Protein AF-A0A7C6VA66-F1 (afdb_monomer)

Secondary struct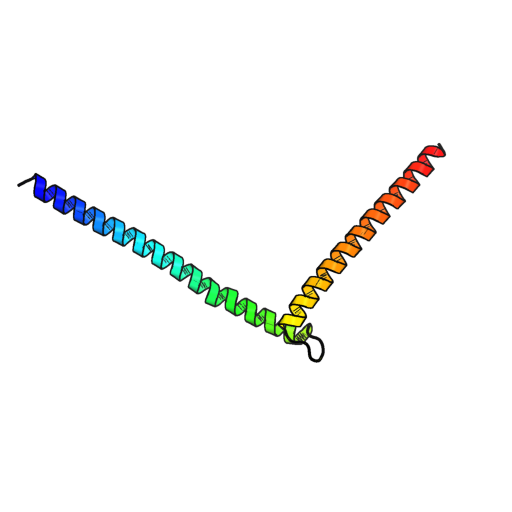ure (DSSP, 8-state):
-HHHHHHHHHHHHHHHHHHHHHHHHHHHHHHHHHHIIIIIHHHHHHHHHHHHHHTPPTT--HHHHHHHHHHHHHHHHHHHHHHHHHHHHHHHHHHHHHHHT-

Mean predicted aligned error: 6.37 Å

pLDDT: mean 95.79, std 6.22, range [61.88, 98.44]

Foldseek 3Di:
DVVVVVVVVVVVVVVVVVVVVVVVVVVVVVVVVCCCCPVVVVVVVVQLVCCVVPQDDVPGHSVNSVVVVVVVVVVVVVVVVVVVVVVVVVVVVVVVVVVVVD

Solvent-accessible surface area (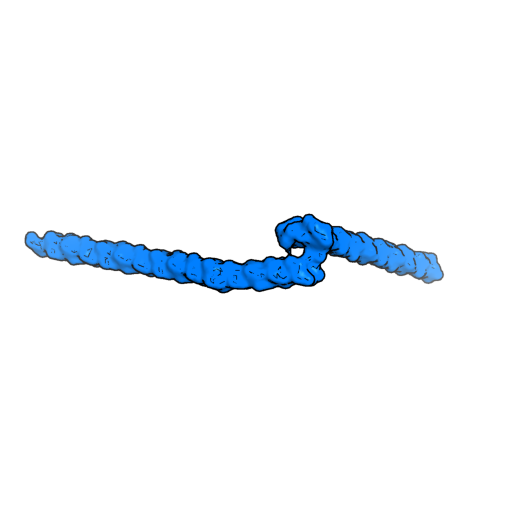backbone atoms only — not comparable to full-atom values): 5583 Å² total; per-residue (Å²): 115,72,68,60,55,53,53,52,52,50,50,52,50,49,52,49,51,54,52,50,54,52,52,51,52,54,51,52,54,51,50,52,52,51,46,46,59,51,54,52,46,49,50,48,56,53,50,47,54,49,36,53,72,73,62,39,55,93,93,49,48,53,66,58,32,50,55,49,51,52,52,54,51,50,53,51,52,53,51,53,49,51,54,48,51,52,52,51,51,54,50,50,54,51,52,50,55,55,59,75,74,108

Radius of gyration: 31.6 Å; Cα contacts (8 Å, |Δi|>4): 17; chains: 1; bounding box: 57×52×87 Å

Structure (mmCIF, N/CA/C/O backbone):
data_AF-A0A7C6VA66-F1
#
_entry.id   AF-A0A7C6VA66-F1
#
loop_
_atom_site.group_PDB
_atom_site.id
_atom_site.type_symbol
_atom_site.label_atom_id
_atom_site.label_alt_id
_atom_site.label_comp_id
_atom_site.label_asym_id
_atom_site.label_entity_id
_atom_site.label_seq_id
_atom_site.pdbx_PDB_ins_code
_atom_site.Cartn_x
_atom_site.Cartn_y
_atom_site.Cartn_z
_atom_site.occupancy
_atom_site.B_iso_or_equiv
_atom_site.auth_seq_id
_atom_site.auth_comp_id
_atom_site.auth_asym_id
_atom_site.auth_atom_id
_atom_site.pdbx_PDB_model_num
ATOM 1 N N . MET A 1 1 ? -18.528 16.238 58.645 1.00 61.88 1 MET A N 1
ATOM 2 C CA . MET A 1 1 ? -19.589 15.902 57.664 1.00 61.88 1 MET A CA 1
ATOM 3 C C . MET A 1 1 ? -19.401 16.581 56.299 1.00 61.88 1 MET A C 1
ATOM 5 O O . MET A 1 1 ? -19.350 15.867 55.311 1.00 61.88 1 MET A O 1
ATOM 9 N N . ALA A 1 2 ? -19.243 17.910 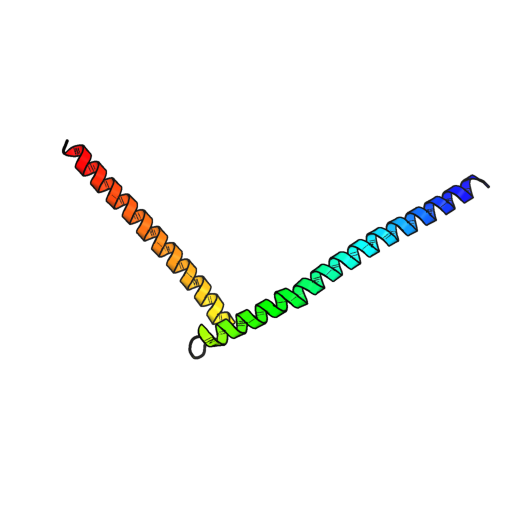56.190 1.00 63.38 2 ALA A N 1
ATOM 10 C CA . ALA A 1 2 ? -19.100 18.589 54.883 1.00 63.38 2 ALA A CA 1
ATOM 11 C C . ALA A 1 2 ? -17.902 18.105 54.028 1.00 63.38 2 ALA A C 1
ATOM 13 O O . ALA A 1 2 ? -18.046 17.919 52.822 1.00 63.38 2 ALA A O 1
ATOM 14 N N . LYS A 1 3 ? -16.753 17.801 54.655 1.00 68.12 3 LYS A N 1
ATOM 15 C CA . LYS A 1 3 ? -15.570 17.251 53.962 1.00 68.12 3 LYS A CA 1
ATOM 16 C C . LYS A 1 3 ? -15.833 15.907 53.257 1.00 68.12 3 LYS A C 1
ATOM 18 O O . LYS A 1 3 ? -15.307 15.707 52.171 1.00 68.12 3 LYS A O 1
ATOM 23 N N . SER A 1 4 ? -16.662 15.008 53.805 1.00 82.56 4 SER A N 1
ATOM 24 C CA . SER A 1 4 ? -16.905 13.701 53.162 1.00 82.56 4 SER A CA 1
ATOM 25 C C . SER A 1 4 ? -17.817 13.797 51.935 1.00 82.56 4 SER A C 1
ATOM 27 O O . SER A 1 4 ? -17.654 13.022 50.996 1.00 82.56 4 SER A O 1
ATOM 29 N N . LYS A 1 5 ? -18.724 14.784 51.890 1.00 90.31 5 LYS A N 1
ATOM 30 C CA . LYS A 1 5 ? -19.574 15.041 50.715 1.00 90.31 5 LYS A CA 1
ATOM 31 C C . LYS A 1 5 ? -18.766 15.570 49.527 1.00 90.31 5 LYS A C 1
ATOM 33 O O . LYS A 1 5 ? -18.992 15.128 48.407 1.00 90.31 5 LYS A O 1
ATOM 38 N N . LEU A 1 6 ? -17.805 16.464 49.778 1.00 91.75 6 LEU A N 1
ATOM 39 C CA . LEU A 1 6 ? -16.904 16.980 48.740 1.00 91.75 6 LEU A CA 1
ATOM 40 C C . LEU A 1 6 ? -15.992 15.884 48.181 1.00 91.75 6 LEU A C 1
ATOM 42 O O . LEU A 1 6 ? -15.854 15.766 46.970 1.00 91.75 6 LEU A O 1
ATOM 46 N N . VAL A 1 7 ? -15.433 15.033 49.047 1.00 93.12 7 VAL A N 1
ATOM 47 C CA . VAL A 1 7 ? -14.615 13.887 48.612 1.00 93.12 7 VAL A CA 1
ATOM 48 C C . VAL A 1 7 ? -15.429 12.918 47.747 1.00 93.12 7 VAL A C 1
ATOM 50 O O . VAL A 1 7 ? -14.952 12.484 46.703 1.00 93.12 7 VAL A O 1
ATOM 53 N N . ALA A 1 8 ? -16.676 12.622 48.125 1.00 93.31 8 ALA A N 1
ATOM 54 C CA . ALA A 1 8 ? -17.552 11.768 47.323 1.00 93.31 8 ALA A CA 1
ATOM 55 C C . ALA A 1 8 ? -17.914 12.396 45.965 1.00 93.31 8 ALA A C 1
ATOM 57 O O . ALA A 1 8 ? -17.954 11.693 44.957 1.00 93.31 8 ALA A O 1
ATOM 58 N N . ALA A 1 9 ? -18.165 13.708 45.926 1.00 94.88 9 ALA A N 1
ATOM 59 C CA . ALA A 1 9 ? -18.411 14.427 44.678 1.00 94.88 9 ALA A CA 1
ATOM 60 C C . ALA A 1 9 ? -17.180 14.391 43.759 1.00 94.88 9 ALA A C 1
ATOM 62 O O . ALA A 1 9 ? -17.311 14.047 42.588 1.00 94.88 9 ALA A O 1
ATOM 63 N N . ASN A 1 10 ? -15.988 14.650 44.301 1.00 94.94 10 ASN A N 1
ATOM 64 C CA . ASN A 1 10 ? -14.740 14.598 43.540 1.00 94.94 10 ASN A CA 1
ATOM 65 C C . ASN A 1 10 ? -14.472 13.201 42.974 1.00 94.94 10 ASN A C 1
ATOM 67 O O . ASN A 1 10 ? -14.125 13.089 41.804 1.00 94.94 10 ASN A O 1
ATOM 71 N N . LYS A 1 11 ? -14.712 12.138 43.753 1.00 95.81 11 LYS A N 1
ATOM 72 C CA . LYS A 1 11 ? -14.569 10.757 43.270 1.00 95.81 11 LYS A CA 1
ATOM 73 C C . LYS A 1 11 ? -15.508 10.450 42.098 1.00 95.81 11 LYS A C 1
ATOM 75 O O . LYS A 1 11 ? -15.088 9.847 41.120 1.00 95.81 11 LYS A O 1
ATOM 80 N N . LYS A 1 12 ? -16.763 10.911 42.155 1.00 96.31 12 LYS A N 1
ATOM 81 C CA . LYS A 1 12 ? -17.704 10.761 41.030 1.00 96.31 12 LYS A CA 1
ATOM 82 C C . LYS A 1 12 ? -17.242 11.512 39.783 1.00 96.31 12 LYS A C 1
ATOM 84 O O . LYS A 1 12 ? -17.413 11.009 38.678 1.00 96.31 12 LYS A O 1
ATOM 89 N N . ILE A 1 13 ? -16.677 12.708 39.955 1.00 96.31 13 ILE A N 1
ATOM 90 C CA . ILE A 1 13 ? -16.111 13.485 38.845 1.00 96.31 13 ILE A CA 1
ATOM 91 C C . ILE A 1 13 ? -14.924 12.732 38.238 1.00 96.31 13 ILE A C 1
ATOM 93 O O . ILE A 1 13 ? -14.869 12.588 37.023 1.00 96.31 13 ILE A O 1
ATOM 97 N N . GLU A 1 14 ? -14.017 12.207 39.061 1.00 96.94 14 GLU A N 1
ATOM 98 C CA . GLU A 1 14 ? -12.876 11.404 38.612 1.00 96.94 14 GLU A CA 1
ATOM 99 C C . GLU A 1 14 ? -13.328 10.177 37.810 1.00 96.94 14 GLU A C 1
ATOM 101 O O . GLU A 1 14 ? -12.884 9.983 36.681 1.00 96.94 14 GLU A O 1
ATOM 106 N N . GLU A 1 15 ? -14.260 9.388 38.347 1.00 97.75 15 GLU A N 1
ATOM 107 C CA . GLU A 1 15 ? -14.808 8.209 37.667 1.00 97.75 15 GLU A CA 1
ATOM 108 C C . GLU A 1 15 ? -15.464 8.576 36.329 1.00 97.75 15 GLU A C 1
ATOM 110 O O . GLU A 1 15 ? -15.239 7.899 35.324 1.00 97.75 15 GLU A O 1
ATOM 115 N N . ALA A 1 16 ? -16.229 9.672 36.287 1.00 97.88 16 ALA A N 1
ATOM 116 C CA . ALA A 1 16 ? -16.869 10.152 35.066 1.00 97.88 16 ALA A CA 1
ATOM 117 C C . ALA A 1 16 ? -15.850 10.635 34.024 1.00 97.88 16 ALA A C 1
ATOM 119 O O . ALA A 1 16 ? -15.979 10.305 32.847 1.00 97.88 16 ALA A O 1
ATOM 120 N N . VAL A 1 17 ? -14.820 11.376 34.443 1.00 98.06 17 VAL A N 1
ATOM 121 C CA . VAL A 1 17 ? -13.741 11.844 33.559 1.00 98.06 17 VAL A CA 1
ATOM 122 C C . VAL A 1 17 ? -12.961 10.655 33.005 1.00 98.06 17 VAL A C 1
ATOM 124 O O . VAL A 1 17 ? -12.721 10.588 31.799 1.00 98.06 17 VAL A O 1
ATOM 127 N N . VAL A 1 18 ? -12.621 9.689 33.862 1.00 97.88 18 VAL A N 1
ATOM 128 C CA . VAL A 1 18 ? -11.899 8.477 33.467 1.00 97.88 18 VAL A CA 1
ATOM 129 C C . VAL A 1 18 ? -12.712 7.619 32.508 1.00 97.88 18 VAL A C 1
ATOM 131 O O . VAL A 1 18 ? -12.190 7.162 31.491 1.00 97.88 18 VAL A O 1
ATOM 134 N N . GLY A 1 19 ? -13.997 7.418 32.798 1.00 98.44 19 GLY A N 1
ATOM 135 C CA . GLY A 1 19 ? -14.906 6.714 31.898 1.00 98.44 19 GLY A CA 1
ATOM 136 C C . GLY A 1 19 ? -15.058 7.435 30.560 1.00 98.44 19 GLY A C 1
ATOM 137 O O . GLY A 1 19 ? -14.990 6.799 29.509 1.00 98.44 19 GLY A O 1
ATOM 138 N N . GLY A 1 20 ? -15.192 8.763 30.599 1.00 98.31 20 GLY A N 1
ATOM 139 C CA . GLY A 1 20 ? -15.332 9.611 29.421 1.00 98.31 20 GLY A CA 1
ATOM 140 C C . GLY A 1 20 ? -14.147 9.494 28.468 1.00 98.31 20 GLY A C 1
ATOM 141 O O . GLY A 1 20 ? -14.344 9.156 27.301 1.00 98.31 20 GLY A O 1
ATOM 142 N N . TYR A 1 21 ? -12.912 9.707 28.943 1.00 97.88 21 TYR A N 1
ATOM 143 C CA . TYR A 1 21 ? -11.756 9.636 28.039 1.00 97.88 21 TYR A CA 1
ATOM 144 C C . TYR A 1 21 ? -11.517 8.212 27.516 1.00 97.88 21 TYR A C 1
ATOM 146 O O . TYR A 1 21 ? -11.206 8.056 26.337 1.00 97.88 21 TYR A O 1
ATOM 154 N N . LYS A 1 22 ? -11.733 7.166 28.333 1.00 98.44 22 LYS A N 1
ATOM 155 C CA . LYS A 1 22 ? -11.603 5.767 27.882 1.00 98.44 22 LYS A CA 1
ATOM 156 C C . LYS A 1 22 ? -12.616 5.420 26.796 1.00 98.44 22 LYS A C 1
ATOM 158 O O . LYS A 1 22 ? -12.290 4.706 25.852 1.00 98.44 22 LYS A O 1
ATOM 163 N N . ALA A 1 23 ? -13.847 5.921 26.906 1.00 98.06 23 ALA A N 1
ATOM 164 C CA . ALA A 1 23 ? -14.866 5.716 25.882 1.00 98.06 23 ALA A CA 1
ATOM 165 C C . ALA A 1 23 ? -14.471 6.374 24.549 1.00 98.06 23 ALA A C 1
ATOM 167 O O . ALA A 1 23 ? -14.652 5.767 23.490 1.00 98.06 23 ALA A O 1
ATOM 168 N N . ILE A 1 24 ? -13.893 7.579 24.603 1.00 98.12 24 ILE A N 1
ATOM 169 C CA . ILE A 1 24 ? -13.378 8.284 23.422 1.00 98.12 24 ILE A CA 1
ATOM 170 C C . ILE A 1 24 ? -12.224 7.497 22.795 1.00 98.12 24 ILE A C 1
ATOM 172 O O . ILE A 1 24 ? -12.278 7.202 21.604 1.00 98.12 24 ILE A O 1
ATOM 176 N N . GLU A 1 25 ? -11.225 7.103 23.587 1.00 98.31 25 GLU A N 1
ATOM 177 C CA . GLU A 1 25 ? -10.078 6.313 23.125 1.00 98.31 25 GLU A CA 1
ATOM 178 C C . GLU A 1 25 ? -10.528 5.026 22.424 1.00 98.31 25 GLU A C 1
ATOM 180 O O . GLU A 1 25 ? -10.174 4.787 21.268 1.00 98.31 25 GLU A O 1
ATOM 185 N N . ASN A 1 26 ? -11.387 4.241 23.078 1.00 98.44 26 ASN A N 1
ATOM 186 C CA . ASN A 1 26 ? -11.900 2.992 22.522 1.00 98.44 26 ASN A CA 1
ATOM 187 C C . ASN A 1 26 ? -12.652 3.211 21.206 1.00 98.44 26 ASN A C 1
ATOM 189 O O . ASN A 1 26 ? -12.463 2.453 20.255 1.00 98.44 26 ASN A O 1
ATOM 193 N N . SER A 1 27 ?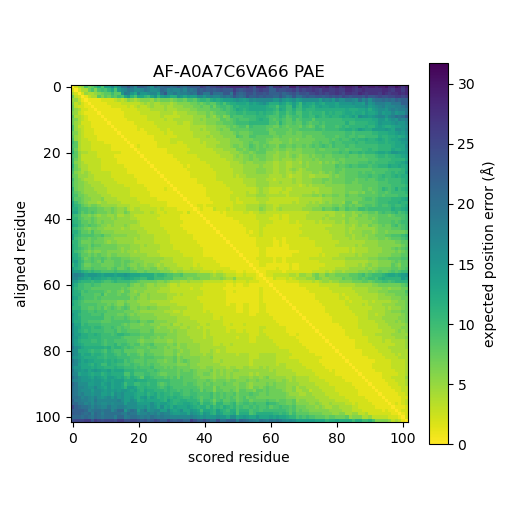 -13.485 4.253 21.136 1.00 98.38 27 SER A N 1
ATOM 194 C CA . SER A 1 27 ? -14.268 4.563 19.935 1.00 98.38 27 SER A CA 1
ATOM 195 C C . SER A 1 27 ? -13.376 4.998 18.774 1.00 98.38 27 SER A C 1
ATOM 197 O O . SER A 1 27 ? -13.574 4.552 17.645 1.00 98.38 27 SER A O 1
ATOM 199 N N . VAL A 1 28 ? -12.361 5.823 19.045 1.00 98.31 28 VAL A N 1
ATOM 200 C CA . VAL A 1 28 ? -11.392 6.274 18.038 1.00 98.31 28 VAL A CA 1
ATOM 201 C C . VAL A 1 28 ? -10.580 5.092 17.509 1.00 98.31 28 VAL A C 1
ATOM 203 O O . VAL A 1 28 ? -10.485 4.905 16.296 1.00 98.31 28 VAL A O 1
ATOM 206 N N . VAL A 1 29 ? -10.047 4.249 18.396 1.00 98.31 29 VAL A N 1
ATOM 207 C CA . VAL A 1 29 ? -9.283 3.053 18.008 1.00 98.31 29 VAL A CA 1
ATOM 208 C C . VAL A 1 29 ? -10.148 2.081 17.203 1.00 98.31 29 VAL A C 1
ATOM 210 O O . VAL A 1 29 ? -9.695 1.553 16.186 1.00 98.31 29 VAL A O 1
ATOM 213 N N . ALA A 1 30 ? -11.398 1.856 17.616 1.00 98.31 30 ALA A N 1
ATOM 214 C CA . ALA A 1 30 ? -12.333 1.017 16.869 1.00 98.31 30 ALA A CA 1
ATOM 215 C C . ALA A 1 30 ? -12.628 1.594 15.476 1.00 98.31 30 ALA A C 1
ATOM 217 O O . ALA A 1 30 ? -12.626 0.848 14.496 1.00 98.31 30 ALA A O 1
ATOM 218 N N . GLY A 1 31 ? -12.814 2.914 15.375 1.00 98.25 31 GLY A N 1
ATOM 219 C CA . GLY A 1 31 ? -13.016 3.613 14.107 1.00 98.25 31 GLY A CA 1
ATOM 220 C C . GLY A 1 31 ? -11.849 3.423 13.138 1.00 98.25 31 GLY A C 1
ATOM 221 O O . GLY A 1 31 ? -12.066 3.047 11.986 1.00 98.25 31 GLY A O 1
ATOM 222 N N . TYR A 1 32 ? -10.608 3.589 13.606 1.00 98.06 32 TYR A N 1
ATOM 223 C CA . TYR A 1 32 ? -9.422 3.353 12.774 1.00 98.06 32 TYR A CA 1
ATOM 224 C C . TYR A 1 32 ? -9.337 1.911 12.276 1.00 98.06 32 TYR A C 1
ATOM 226 O O . TYR A 1 32 ? -9.165 1.688 11.078 1.00 98.06 32 TYR A O 1
ATOM 234 N N . LYS A 1 33 ? -9.540 0.932 13.163 1.00 98.19 33 LYS A N 1
ATOM 235 C CA . LYS A 1 33 ? -9.534 -0.489 12.782 1.00 98.19 33 LYS A CA 1
ATOM 236 C C . LYS A 1 33 ? -10.633 -0.820 11.773 1.00 98.19 33 LYS A C 1
ATOM 238 O O . LYS A 1 33 ? -10.422 -1.638 10.882 1.00 98.19 33 LYS A O 1
ATOM 243 N N . ALA A 1 34 ? -11.806 -0.199 11.892 1.00 97.62 34 ALA A N 1
ATOM 244 C CA . ALA A 1 34 ? -12.892 -0.393 10.936 1.00 97.62 34 ALA A CA 1
ATOM 245 C C . ALA A 1 34 ? -12.515 0.122 9.536 1.00 97.62 34 ALA A C 1
ATOM 247 O O . ALA A 1 34 ? -12.774 -0.560 8.545 1.00 97.62 34 ALA A O 1
ATOM 248 N N . ILE A 1 35 ? -11.860 1.285 9.451 1.00 97.69 35 ILE A N 1
ATOM 249 C CA . ILE A 1 35 ? -11.382 1.853 8.181 1.00 97.69 35 ILE A CA 1
ATOM 250 C C . ILE A 1 35 ? -10.272 0.989 7.576 1.00 97.69 35 ILE A C 1
ATOM 252 O O . ILE A 1 35 ? -10.321 0.685 6.385 1.00 97.69 35 ILE A O 1
ATOM 256 N N . GLU A 1 36 ? -9.298 0.569 8.379 1.00 97.31 36 GLU A N 1
ATOM 257 C CA . GLU A 1 36 ? -8.209 -0.305 7.940 1.00 97.31 36 GLU A CA 1
ATOM 258 C C . GLU A 1 36 ? -8.754 -1.623 7.365 1.00 97.31 36 GLU A C 1
ATOM 260 O O . GLU A 1 36 ? -8.484 -1.979 6.217 1.00 97.31 36 GLU A O 1
ATOM 265 N N . ASN A 1 37 ? -9.629 -2.306 8.102 1.00 96.44 37 ASN A N 1
ATOM 266 C CA . ASN A 1 37 ? -10.194 -3.575 7.648 1.00 96.44 37 ASN A CA 1
ATOM 267 C C . ASN A 1 37 ? -11.133 -3.416 6.443 1.00 96.44 37 ASN A C 1
ATOM 269 O O . ASN A 1 37 ? -11.140 -4.258 5.544 1.00 96.44 37 ASN A O 1
ATOM 273 N N . GLY A 1 38 ? -11.942 -2.353 6.427 1.00 97.25 38 GLY A N 1
ATOM 274 C CA . GLY A 1 38 ? -12.930 -2.110 5.383 1.00 97.25 38 GLY A CA 1
ATOM 275 C C . GLY A 1 38 ? -12.306 -1.549 4.111 1.00 97.25 38 GLY A C 1
ATOM 276 O O . GLY A 1 38 ? -12.324 -2.194 3.066 1.00 97.25 38 GLY A O 1
ATOM 277 N N . VAL A 1 39 ? -11.757 -0.339 4.195 1.00 97.38 39 VAL A N 1
ATOM 278 C CA . VAL A 1 39 ? -11.282 0.422 3.033 1.00 97.38 39 VAL A CA 1
ATOM 279 C C . VAL A 1 39 ? -9.938 -0.104 2.547 1.00 97.38 39 VAL A C 1
ATOM 281 O O . VAL A 1 39 ? -9.817 -0.453 1.373 1.00 97.38 39 VAL A O 1
ATOM 284 N N . VAL A 1 40 ? -8.938 -0.199 3.432 1.00 97.69 40 VAL A N 1
ATOM 285 C CA . VAL A 1 40 ? -7.588 -0.643 3.035 1.00 97.69 40 VAL A CA 1
ATOM 286 C C . VAL A 1 40 ? -7.623 -2.112 2.618 1.00 97.69 40 VAL A C 1
ATOM 288 O O . VAL A 1 40 ? -7.100 -2.468 1.562 1.00 97.69 40 VAL A O 1
ATOM 291 N N . GLY A 1 41 ? -8.338 -2.952 3.370 1.00 98.12 41 GLY A N 1
ATOM 292 C CA . GLY A 1 41 ? -8.564 -4.349 3.004 1.00 98.12 41 GLY A CA 1
ATOM 293 C C . GLY A 1 41 ? -9.248 -4.523 1.641 1.00 98.12 41 GLY A C 1
ATOM 294 O O . GLY A 1 41 ? -8.811 -5.345 0.834 1.00 98.12 41 GLY A O 1
ATOM 295 N N . ALA A 1 42 ? -10.301 -3.752 1.343 1.00 98.00 42 ALA A N 1
ATOM 296 C CA . ALA A 1 42 ? -10.971 -3.815 0.041 1.00 98.00 42 ALA A CA 1
ATOM 297 C C . ALA A 1 42 ? -10.074 -3.322 -1.102 1.00 98.00 42 ALA A C 1
ATOM 299 O O . ALA A 1 42 ? -10.029 -3.957 -2.157 1.00 98.00 42 ALA A O 1
ATOM 300 N N . PHE A 1 43 ? -9.335 -2.231 -0.887 1.00 98.06 43 PHE A N 1
ATOM 301 C CA . PHE A 1 43 ? -8.377 -1.716 -1.861 1.00 98.06 43 PHE A CA 1
ATOM 302 C C . PHE A 1 43 ? -7.311 -2.761 -2.202 1.00 98.06 43 PHE A C 1
ATOM 304 O O . PHE A 1 43 ? -7.090 -3.035 -3.381 1.00 98.06 43 PHE A O 1
ATOM 311 N N . ASN A 1 44 ? -6.719 -3.404 -1.189 1.00 97.69 44 ASN A N 1
ATOM 312 C CA . ASN A 1 44 ? -5.724 -4.456 -1.396 1.00 97.69 44 ASN A CA 1
ATOM 313 C C . ASN A 1 44 ? -6.296 -5.600 -2.239 1.00 97.69 44 ASN A C 1
ATOM 315 O O . ASN A 1 44 ? -5.689 -5.977 -3.230 1.00 97.69 44 ASN A O 1
ATOM 319 N N . LYS A 1 45 ? -7.521 -6.062 -1.956 1.00 97.94 45 LYS A N 1
ATOM 320 C CA . LYS A 1 45 ? -8.173 -7.113 -2.760 1.00 97.94 45 LYS A CA 1
ATOM 321 C C . LYS A 1 45 ? -8.378 -6.719 -4.224 1.00 97.94 45 LYS A C 1
ATOM 323 O O . LYS A 1 45 ? -8.261 -7.564 -5.109 1.00 97.94 45 LYS A O 1
ATOM 328 N N . VAL A 1 46 ? -8.744 -5.464 -4.493 1.00 98.06 46 VAL A N 1
ATOM 329 C CA . VAL A 1 46 ? -8.903 -4.970 -5.872 1.00 98.06 46 VAL A CA 1
ATOM 330 C C . VAL A 1 46 ? -7.545 -4.870 -6.563 1.00 98.06 46 VAL A C 1
ATOM 332 O O . VAL A 1 46 ? -7.418 -5.304 -7.706 1.00 98.06 46 VAL A O 1
ATOM 335 N N . SER A 1 47 ? -6.538 -4.350 -5.861 1.00 97.69 47 SER A N 1
ATOM 336 C CA . SER A 1 47 ? -5.157 -4.268 -6.339 1.00 97.69 47 SER A CA 1
ATOM 337 C C . SER A 1 47 ? -4.605 -5.651 -6.686 1.00 97.69 47 SER A C 1
ATOM 339 O O . SER A 1 47 ? -4.115 -5.854 -7.794 1.00 97.69 47 SER A O 1
ATOM 341 N N . ASP A 1 48 ? -4.788 -6.632 -5.800 1.00 98.25 48 ASP A N 1
ATOM 342 C CA . ASP A 1 48 ? -4.337 -8.010 -5.998 1.00 98.25 48 ASP A CA 1
ATOM 343 C C . ASP A 1 48 ? -4.963 -8.624 -7.248 1.00 98.25 48 ASP A C 1
ATOM 345 O O . ASP A 1 48 ? -4.250 -9.164 -8.085 1.00 98.25 48 ASP A O 1
ATOM 349 N N . LYS A 1 49 ? -6.280 -8.464 -7.439 1.00 98.19 49 LYS A N 1
ATOM 350 C CA . LYS A 1 49 ? -6.970 -8.935 -8.652 1.00 98.19 49 LYS A CA 1
ATOM 351 C C . LYS A 1 49 ? -6.483 -8.245 -9.922 1.00 98.19 49 LYS A C 1
ATOM 353 O O . LYS A 1 49 ? -6.474 -8.860 -10.984 1.00 98.19 49 LYS A O 1
ATOM 358 N N . TYR A 1 50 ? -6.140 -6.962 -9.844 1.00 98.38 50 TYR A N 1
ATOM 359 C CA . TYR A 1 50 ? -5.606 -6.233 -10.989 1.00 98.38 50 TYR A CA 1
ATOM 360 C C . TYR A 1 50 ? -4.212 -6.745 -11.362 1.00 98.38 50 TYR A C 1
ATOM 362 O O . TYR A 1 50 ? -3.951 -7.005 -12.535 1.00 98.38 50 TYR A O 1
ATOM 370 N N . VAL A 1 51 ? -3.338 -6.927 -10.369 1.00 98.25 51 VAL A N 1
ATOM 371 C CA . VAL A 1 51 ? -2.002 -7.498 -10.571 1.00 98.25 51 VAL A CA 1
ATOM 372 C C . VAL A 1 51 ? -2.116 -8.906 -11.143 1.00 98.25 51 VAL A C 1
ATOM 374 O O . VAL A 1 51 ? -1.523 -9.171 -12.183 1.00 98.25 51 VAL A O 1
ATOM 377 N N . ASP A 1 52 ? -2.935 -9.760 -10.530 1.00 97.75 52 ASP A N 1
ATOM 378 C CA . ASP A 1 52 ? -3.162 -11.140 -10.967 1.00 97.75 52 ASP A CA 1
ATOM 379 C C . ASP A 1 52 ? -3.642 -11.229 -12.416 1.00 97.75 52 ASP A C 1
ATOM 381 O O . ASP A 1 52 ? -3.181 -12.051 -13.196 1.00 97.75 52 ASP A O 1
ATOM 385 N N . ARG A 1 53 ? -4.574 -10.354 -12.803 1.00 97.56 53 ARG A N 1
ATOM 386 C CA . ARG A 1 53 ? -5.188 -10.423 -14.129 1.00 97.56 53 ARG A CA 1
ATOM 387 C C . ARG A 1 53 ? -4.323 -9.835 -15.238 1.00 97.56 53 ARG A C 1
ATOM 389 O O . ARG A 1 53 ? -4.466 -10.247 -16.388 1.00 97.56 53 ARG A O 1
ATOM 396 N N . TYR A 1 54 ? -3.522 -8.818 -14.931 1.00 98.00 54 TYR A N 1
ATOM 397 C CA . TYR A 1 54 ? -2.894 -7.985 -15.960 1.00 98.00 54 TYR A CA 1
ATOM 398 C C . TYR A 1 54 ? -1.372 -7.920 -15.885 1.00 98.00 54 TYR A C 1
ATOM 400 O O . TYR A 1 54 ? -0.756 -7.543 -16.880 1.00 98.00 54 TYR A O 1
ATOM 408 N N . LEU A 1 55 ? -0.763 -8.207 -14.734 1.00 98.00 55 LEU A N 1
ATOM 409 C CA . LEU A 1 55 ? 0.651 -7.904 -14.493 1.00 98.00 55 LEU A CA 1
ATOM 410 C C . LEU A 1 55 ? 1.500 -9.102 -14.058 1.00 98.00 55 LEU A C 1
ATOM 412 O O . LEU A 1 55 ? 2.729 -8.985 -14.110 1.00 98.00 55 LEU A O 1
ATOM 416 N N . THR A 1 56 ? 0.890 -10.214 -13.642 1.00 98.38 56 THR A N 1
ATOM 417 C CA . THR A 1 56 ? 1.586 -11.487 -13.411 1.00 98.38 56 THR A CA 1
ATOM 418 C C . THR A 1 56 ? 2.062 -12.087 -14.734 1.00 98.38 56 THR A C 1
ATOM 420 O O . THR A 1 56 ? 1.512 -11.837 -15.812 1.00 98.38 56 THR A O 1
ATOM 423 N N . LYS A 1 57 ? 3.135 -12.870 -14.657 1.00 97.12 57 LYS A N 1
ATOM 424 C CA . LYS A 1 57 ? 3.622 -13.734 -15.737 1.00 97.12 57 LYS A CA 1
ATOM 425 C C . LYS A 1 57 ? 3.207 -15.182 -15.469 1.00 97.12 57 LYS A C 1
ATOM 427 O O . LYS A 1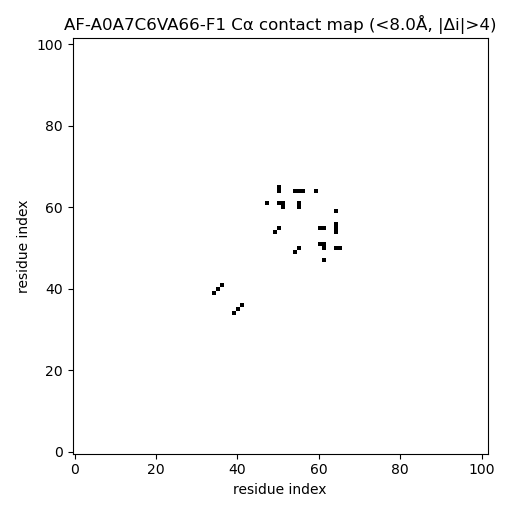 57 ? 2.749 -15.518 -14.383 1.00 97.12 57 LYS A O 1
ATOM 432 N N . GLU A 1 58 ? 3.352 -16.051 -16.466 1.00 94.62 58 GLU A N 1
ATOM 433 C CA . GLU A 1 58 ? 2.991 -17.464 -16.322 1.00 94.62 58 GLU A CA 1
ATOM 434 C C . GLU A 1 58 ? 3.755 -18.120 -15.160 1.00 94.62 58 GLU A C 1
ATOM 436 O O . GLU A 1 58 ? 4.981 -18.036 -15.086 1.00 94.62 58 GLU A O 1
ATOM 441 N N . GLY A 1 59 ? 3.012 -18.745 -14.244 1.00 94.81 59 GLY A N 1
ATOM 442 C CA . GLY A 1 59 ? 3.563 -19.382 -13.045 1.00 94.81 59 GLY A CA 1
ATOM 443 C C . GLY A 1 59 ? 3.978 -18.425 -11.920 1.00 94.81 59 GLY A C 1
ATOM 444 O O . GLY A 1 59 ? 4.472 -18.902 -10.906 1.00 94.81 59 GLY A O 1
ATOM 445 N N . GLU A 1 60 ? 3.775 -17.113 -12.070 1.00 97.56 60 GLU A N 1
ATOM 446 C CA . GLU A 1 60 ? 4.097 -16.101 -11.057 1.00 97.56 60 GLU A CA 1
ATOM 447 C C . GLU A 1 60 ? 2.895 -15.849 -10.134 1.00 97.56 60 GLU A C 1
ATOM 449 O O . GLU A 1 60 ? 1.769 -15.647 -10.595 1.00 97.56 60 GLU A O 1
ATOM 454 N N . SER A 1 61 ? 3.125 -15.819 -8.823 1.00 98.31 61 SER A N 1
ATOM 455 C CA . SER A 1 61 ? 2.123 -15.381 -7.850 1.00 98.31 61 SER A CA 1
ATOM 456 C C . SER A 1 61 ? 1.963 -13.855 -7.839 1.00 98.31 61 SER A C 1
ATOM 458 O O . SER A 1 61 ? 2.835 -13.099 -8.266 1.00 98.31 61 SER A O 1
ATOM 460 N N . VAL A 1 62 ? 0.847 -13.366 -7.291 1.00 97.88 62 VAL A N 1
ATOM 461 C CA . VAL A 1 62 ? 0.595 -11.919 -7.150 1.00 97.88 62 VAL A CA 1
ATOM 462 C C . VAL A 1 62 ? 1.689 -11.215 -6.346 1.00 97.88 62 VAL A C 1
ATOM 464 O O . VAL A 1 62 ? 2.061 -10.089 -6.674 1.00 97.88 62 VAL A O 1
ATOM 467 N N . GLU A 1 63 ? 2.199 -11.859 -5.298 1.00 97.62 63 GLU A N 1
ATOM 468 C CA . GLU A 1 63 ? 3.217 -11.258 -4.437 1.00 97.62 63 GLU A CA 1
ATOM 469 C C . GLU A 1 63 ? 4.563 -11.156 -5.161 1.00 97.62 63 GLU A C 1
ATOM 471 O O . GLU A 1 63 ? 5.146 -10.074 -5.218 1.00 97.62 63 GLU A O 1
ATOM 476 N N . GLU A 1 64 ? 4.985 -12.227 -5.840 1.00 98.19 64 GLU A N 1
ATOM 477 C CA . GLU A 1 64 ? 6.188 -12.220 -6.686 1.00 98.19 64 GLU A CA 1
ATOM 478 C C . GLU A 1 64 ? 6.088 -11.163 -7.796 1.00 98.19 64 GLU A C 1
ATOM 480 O O . GLU A 1 64 ? 7.037 -10.412 -8.041 1.00 98.19 64 GLU A O 1
ATOM 485 N N . ALA A 1 65 ? 4.912 -11.022 -8.418 1.00 98.38 65 ALA A N 1
ATOM 486 C CA . ALA A 1 65 ? 4.680 -9.992 -9.421 1.00 98.38 65 ALA A CA 1
ATOM 487 C C . ALA A 1 65 ? 4.842 -8.579 -8.843 1.00 98.38 65 ALA A C 1
ATOM 489 O O . ALA A 1 65 ? 5.461 -7.725 -9.481 1.00 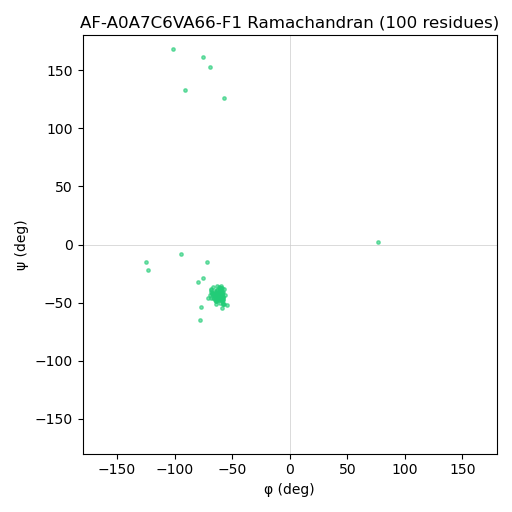98.38 65 ALA A O 1
ATOM 490 N N . LYS A 1 66 ? 4.333 -8.306 -7.634 1.00 97.69 66 LYS A N 1
ATOM 491 C CA . LYS A 1 66 ? 4.522 -7.003 -6.972 1.00 97.69 66 LYS A CA 1
ATOM 492 C C . LYS A 1 66 ? 5.991 -6.730 -6.669 1.00 97.69 66 LYS A C 1
ATOM 494 O O . LYS A 1 66 ? 6.465 -5.632 -6.969 1.00 97.69 66 LYS A O 1
ATOM 499 N N . GLU A 1 67 ? 6.711 -7.703 -6.117 1.00 98.12 67 GLU A N 1
ATOM 500 C CA . GLU A 1 67 ? 8.143 -7.574 -5.826 1.00 98.12 67 GLU A CA 1
ATOM 501 C C . GLU A 1 67 ? 8.939 -7.261 -7.098 1.00 98.12 67 GLU A C 1
ATOM 503 O O . GLU A 1 67 ? 9.712 -6.295 -7.142 1.00 98.12 67 GLU A O 1
ATOM 508 N N . ARG A 1 68 ? 8.673 -8.001 -8.182 1.00 98.19 68 ARG A N 1
ATOM 509 C CA . ARG A 1 68 ? 9.275 -7.743 -9.491 1.00 98.19 68 ARG A CA 1
ATOM 510 C C . ARG A 1 68 ? 8.947 -6.343 -10.003 1.00 98.19 68 ARG A C 1
ATOM 512 O O . ARG A 1 68 ? 9.848 -5.647 -10.466 1.00 98.19 68 ARG A O 1
ATOM 519 N N . LEU A 1 69 ? 7.689 -5.908 -9.936 1.00 97.50 69 LEU A N 1
ATOM 520 C CA . LEU A 1 69 ? 7.281 -4.577 -10.402 1.00 97.50 69 LEU A CA 1
ATOM 521 C C . LEU A 1 69 ? 7.996 -3.457 -9.631 1.00 97.50 69 LEU A C 1
ATOM 523 O O . LEU A 1 69 ? 8.387 -2.454 -10.233 1.00 97.50 69 LEU A O 1
ATOM 527 N N . VAL A 1 70 ? 8.214 -3.627 -8.322 1.00 98.06 70 VAL A N 1
ATOM 528 C CA . VAL A 1 70 ? 8.998 -2.685 -7.508 1.00 98.06 70 VAL A CA 1
ATOM 529 C C . VAL A 1 70 ? 10.449 -2.634 -7.987 1.00 98.06 70 VAL A C 1
ATOM 531 O O . VAL A 1 70 ? 10.968 -1.539 -8.226 1.00 98.06 70 VAL A O 1
ATOM 534 N N . ALA A 1 71 ? 11.085 -3.790 -8.190 1.00 97.88 71 ALA A N 1
ATOM 535 C CA . ALA A 1 71 ? 12.457 -3.870 -8.686 1.00 97.88 71 ALA A CA 1
ATOM 536 C C . ALA A 1 71 ? 12.602 -3.264 -10.095 1.00 97.88 71 ALA A C 1
ATOM 538 O O . ALA A 1 71 ? 13.494 -2.449 -10.342 1.00 97.88 71 ALA A O 1
ATOM 539 N N . GLU A 1 72 ? 11.682 -3.580 -11.013 1.00 97.69 72 GLU A N 1
ATOM 540 C CA . GLU A 1 72 ? 11.644 -2.999 -12.359 1.0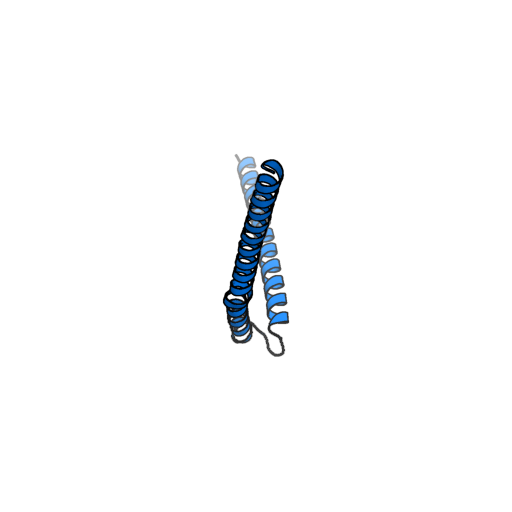0 97.69 72 GLU A CA 1
ATOM 541 C C . GLU A 1 72 ? 11.505 -1.472 -12.302 1.00 97.69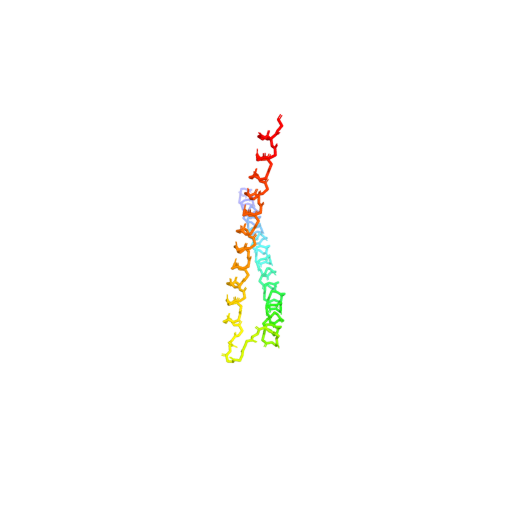 72 GLU A C 1
ATOM 543 O O . GLU A 1 72 ? 12.182 -0.751 -13.041 1.00 97.69 72 GLU A O 1
ATOM 548 N N . GLN A 1 73 ? 10.658 -0.954 -11.409 1.00 97.75 73 GLN A N 1
ATOM 549 C CA . GLN A 1 73 ? 10.457 0.483 -11.259 1.00 97.75 73 GLN A CA 1
ATOM 550 C C . GLN A 1 73 ? 11.693 1.189 -10.687 1.00 97.75 73 GLN A C 1
ATOM 552 O O . GLN A 1 73 ? 12.019 2.300 -11.115 1.00 97.75 73 GLN A O 1
ATOM 557 N N . GLN A 1 74 ? 12.398 0.565 -9.743 1.00 97.88 74 GLN A N 1
ATOM 558 C CA . GLN A 1 74 ? 13.666 1.079 -9.222 1.00 97.88 74 GLN A CA 1
ATOM 559 C C . GLN A 1 74 ? 14.738 1.112 -10.317 1.00 97.88 74 GLN A C 1
ATOM 561 O O . GLN A 1 74 ? 15.318 2.171 -10.564 1.00 97.88 74 GLN A O 1
ATOM 566 N N . ALA A 1 75 ? 14.910 0.016 -11.060 1.00 98.12 75 ALA A N 1
ATOM 567 C CA . ALA A 1 75 ? 15.858 -0.056 -12.169 1.00 98.12 75 ALA A CA 1
ATOM 568 C C . ALA A 1 75 ? 15.575 1.007 -13.248 1.00 98.12 75 ALA A C 1
ATOM 570 O O . ALA A 1 75 ? 16.493 1.670 -13.735 1.00 98.12 75 ALA A O 1
ATOM 571 N N . ARG A 1 76 ? 14.296 1.241 -13.585 1.00 98.19 76 ARG A N 1
ATOM 572 C CA . ARG A 1 76 ? 13.886 2.315 -14.511 1.00 98.19 76 ARG A CA 1
ATOM 573 C C . ARG A 1 76 ? 14.270 3.698 -13.988 1.00 98.19 76 ARG A C 1
ATOM 575 O O . ARG A 1 76 ? 14.796 4.509 -14.748 1.00 98.19 76 ARG A O 1
ATOM 582 N N . LYS A 1 77 ? 14.039 3.981 -12.702 1.00 98.12 77 LYS A N 1
ATOM 583 C CA . LYS A 1 77 ? 14.418 5.266 -12.086 1.00 98.12 77 LYS A CA 1
ATOM 584 C C . LYS A 1 77 ? 15.927 5.483 -12.113 1.00 98.12 77 LYS A C 1
ATOM 586 O O . LYS A 1 77 ? 16.375 6.579 -12.446 1.00 98.12 77 LYS A O 1
ATOM 591 N N . GLU A 1 78 ? 16.707 4.457 -11.795 1.00 98.06 78 GLU A N 1
ATOM 592 C CA . GLU A 1 78 ? 18.168 4.532 -11.826 1.00 98.06 78 GLU A CA 1
ATOM 593 C C . GLU A 1 78 ? 18.702 4.751 -13.236 1.00 98.06 78 GLU A C 1
ATOM 595 O O . GLU A 1 78 ? 19.548 5.623 -13.440 1.00 98.06 78 GLU A O 1
ATOM 600 N N . LYS A 1 79 ? 18.174 4.009 -14.214 1.00 98.19 79 LYS A N 1
ATOM 601 C CA . LYS A 1 79 ? 18.507 4.197 -15.625 1.00 98.19 79 LYS A CA 1
ATOM 602 C C . LYS A 1 79 ? 18.215 5.631 -16.067 1.00 98.19 79 LYS A C 1
ATOM 604 O O . LYS A 1 79 ? 19.113 6.303 -16.565 1.00 98.19 79 LYS A O 1
ATOM 609 N N . ASN A 1 80 ? 17.011 6.134 -15.796 1.00 97.88 80 ASN A N 1
ATOM 610 C CA . ASN A 1 80 ? 16.619 7.499 -16.157 1.00 97.88 80 ASN A CA 1
ATOM 611 C C . ASN A 1 80 ? 17.513 8.553 -15.487 1.00 97.88 80 ASN A C 1
ATOM 613 O O . ASN A 1 80 ? 17.857 9.562 -16.102 1.00 97.88 80 ASN A O 1
ATOM 617 N N . LYS A 1 81 ? 17.917 8.324 -14.231 1.00 98.19 81 LYS A N 1
ATOM 618 C CA . LYS A 1 81 ? 18.847 9.206 -13.520 1.00 98.19 81 LYS A CA 1
ATOM 619 C C . LYS A 1 81 ? 20.226 9.207 -14.180 1.00 98.19 81 LYS A C 1
ATOM 621 O O . LYS A 1 81 ? 20.762 10.281 -14.427 1.00 98.19 81 LYS A O 1
ATOM 626 N N . LYS A 1 82 ? 20.781 8.034 -14.502 1.00 97.88 82 LYS A N 1
ATOM 627 C CA . LYS A 1 82 ? 22.074 7.918 -15.200 1.00 97.88 82 LYS A CA 1
ATOM 628 C C . LYS A 1 82 ? 22.037 8.623 -16.555 1.00 97.88 82 LYS A C 1
ATOM 630 O O . LYS A 1 82 ? 22.885 9.467 -16.821 1.00 97.88 82 LYS A O 1
ATOM 635 N N . GLU A 1 83 ? 21.005 8.372 -17.359 1.00 97.88 83 GLU A N 1
ATOM 636 C CA . GLU A 1 83 ? 20.831 9.027 -18.661 1.00 97.88 83 GLU A CA 1
ATOM 637 C C . GLU A 1 83 ? 20.723 10.554 -18.540 1.00 97.88 83 GLU A C 1
ATOM 639 O O . GLU A 1 83 ? 21.252 11.289 -19.379 1.00 97.88 83 GLU A O 1
ATOM 644 N N . MET A 1 84 ? 20.054 11.049 -17.494 1.00 97.56 84 MET A N 1
ATOM 645 C CA . MET A 1 84 ? 19.965 12.480 -17.215 1.00 97.56 84 MET A CA 1
ATOM 646 C C . MET A 1 84 ? 21.332 13.074 -16.862 1.00 97.56 84 MET A C 1
ATOM 648 O O . MET A 1 84 ? 21.685 14.128 -17.391 1.00 97.56 84 MET A O 1
ATOM 652 N N . GLU A 1 85 ? 22.103 12.415 -15.999 1.00 97.94 85 GLU A N 1
ATOM 653 C CA . GLU A 1 85 ? 23.438 12.881 -15.614 1.00 97.94 85 GLU A CA 1
ATOM 654 C C . GLU A 1 85 ? 24.409 12.865 -16.797 1.00 97.94 85 GLU A C 1
ATOM 656 O O . GLU A 1 85 ? 25.090 13.858 -17.050 1.00 97.94 85 GLU A O 1
ATOM 661 N N . GLU A 1 86 ? 24.394 11.814 -17.614 1.00 97.75 86 GLU A N 1
ATOM 662 C CA . GLU A 1 86 ? 25.181 11.787 -18.846 1.00 97.75 86 GLU A CA 1
ATOM 663 C C . GLU A 1 86 ? 24.771 12.896 -19.824 1.00 97.75 86 GLU A C 1
ATOM 665 O O . GLU A 1 86 ? 25.620 13.527 -20.457 1.00 97.75 86 GLU A O 1
ATOM 670 N N . ARG A 1 87 ? 23.465 13.168 -19.964 1.00 97.62 87 ARG A N 1
ATOM 671 C CA . ARG A 1 87 ? 22.976 14.281 -20.792 1.00 97.62 87 ARG A CA 1
ATOM 672 C C . ARG A 1 87 ? 23.491 15.623 -20.280 1.00 97.62 87 ARG A C 1
ATOM 674 O O . ARG A 1 87 ? 23.881 16.448 -21.105 1.00 97.62 87 ARG A O 1
ATOM 681 N N . LYS A 1 88 ? 23.513 15.844 -18.963 1.00 97.44 88 LYS A N 1
ATOM 682 C CA . LYS A 1 88 ? 24.068 17.067 -18.360 1.00 97.44 88 LYS A CA 1
ATOM 683 C C . LYS A 1 88 ? 25.565 17.187 -18.628 1.00 97.44 88 LYS A C 1
ATOM 685 O O . LYS A 1 88 ? 26.008 18.245 -19.062 1.00 97.44 88 LYS A O 1
ATOM 690 N N . GLN A 1 89 ? 26.322 16.107 -18.442 1.00 96.81 89 GLN A N 1
ATOM 691 C CA . GLN A 1 89 ? 27.763 16.088 -18.709 1.00 96.81 89 GLN A CA 1
ATOM 692 C C . GLN A 1 89 ? 28.066 16.392 -20.179 1.00 96.81 89 GLN A C 1
ATOM 694 O O . GLN A 1 89 ? 28.880 17.264 -20.471 1.00 96.81 89 GLN A O 1
ATOM 699 N N . ARG A 1 90 ? 27.356 15.754 -21.120 1.00 97.00 90 ARG A N 1
ATOM 700 C CA . ARG A 1 90 ? 27.503 16.044 -22.557 1.00 97.00 90 ARG A CA 1
ATOM 701 C C . ARG A 1 90 ? 27.210 17.510 -22.880 1.00 97.00 90 ARG A C 1
ATOM 703 O O . ARG A 1 90 ? 27.966 18.125 -23.625 1.00 97.00 90 ARG A O 1
ATOM 710 N N . GLN A 1 91 ? 26.150 18.082 -22.307 1.00 95.75 91 GLN A N 1
ATOM 711 C CA . GLN A 1 91 ? 25.832 19.501 -22.497 1.00 95.75 91 GLN A CA 1
ATOM 712 C C . GLN A 1 91 ? 26.924 20.419 -21.938 1.00 95.75 91 GLN A C 1
ATOM 714 O O . GLN A 1 91 ? 27.312 21.368 -22.612 1.00 95.75 91 GLN A O 1
ATOM 719 N N . GLN A 1 92 ? 27.459 20.123 -20.750 1.00 95.88 92 GLN A N 1
ATOM 720 C CA . GLN A 1 92 ? 28.560 20.893 -20.164 1.00 95.88 92 GLN A CA 1
ATOM 721 C C . GLN A 1 92 ? 29.810 20.867 -21.047 1.00 95.88 92 GLN A C 1
ATOM 723 O O . GLN A 1 92 ? 30.373 21.925 -21.319 1.00 95.88 92 GLN A O 1
ATOM 728 N N . VAL A 1 93 ? 30.197 19.690 -21.555 1.00 96.94 93 VAL A N 1
ATOM 729 C CA . VAL A 1 93 ? 31.343 19.549 -22.468 1.00 96.94 93 VAL A CA 1
ATOM 730 C C . VAL A 1 93 ? 31.146 20.381 -23.735 1.00 96.94 93 VAL A C 1
ATOM 732 O O . VAL A 1 93 ? 32.062 21.089 -24.147 1.00 96.94 93 VAL A O 1
ATOM 735 N N . ILE A 1 94 ? 29.953 20.345 -24.337 1.00 96.25 94 ILE A N 1
ATOM 736 C CA . ILE A 1 94 ? 29.642 21.146 -25.531 1.00 96.25 94 ILE A CA 1
ATOM 737 C C . ILE A 1 94 ? 29.761 22.643 -25.222 1.00 96.25 94 ILE A C 1
ATOM 739 O O . ILE A 1 94 ? 30.429 23.365 -25.958 1.00 96.25 94 ILE A O 1
ATOM 743 N N . ILE A 1 95 ? 29.171 23.108 -24.116 1.00 95.44 95 ILE A N 1
ATOM 744 C CA . ILE A 1 95 ? 29.225 24.519 -23.702 1.00 95.44 95 ILE A CA 1
ATOM 745 C C . ILE A 1 95 ? 30.674 24.972 -23.480 1.00 95.44 95 ILE A C 1
ATOM 747 O O . ILE A 1 95 ? 31.060 26.055 -23.924 1.00 95.44 95 ILE A O 1
ATOM 751 N N . GLU A 1 96 ? 31.490 24.151 -22.818 1.00 95.44 96 GLU A N 1
ATOM 752 C CA . GLU A 1 96 ? 32.898 24.458 -22.568 1.00 95.44 96 GLU A CA 1
ATOM 753 C C . GLU A 1 96 ? 33.709 24.519 -23.870 1.00 95.44 96 GLU A C 1
ATOM 755 O O . GLU A 1 96 ? 34.493 25.449 -24.070 1.00 95.44 96 GLU A O 1
ATOM 760 N N . GLN A 1 97 ? 33.494 23.569 -24.785 1.00 94.69 97 GLN A N 1
ATOM 761 C CA . GLN A 1 97 ? 34.134 23.572 -26.101 1.00 94.69 97 GLN A CA 1
ATOM 762 C C . GLN A 1 97 ? 33.749 24.804 -26.922 1.00 94.69 97 GLN A C 1
ATOM 764 O O . GLN A 1 97 ? 34.620 25.402 -27.550 1.00 94.69 97 GLN A O 1
ATOM 769 N N . THR A 1 98 ? 32.477 25.210 -26.909 1.00 94.12 98 THR A N 1
ATOM 770 C CA . THR A 1 98 ? 32.027 26.438 -27.576 1.00 94.12 98 THR A CA 1
ATOM 771 C C . THR A 1 98 ? 32.682 27.672 -26.961 1.00 94.12 98 THR A C 1
ATOM 773 O O . THR A 1 98 ? 33.172 28.516 -27.703 1.00 94.12 98 THR A O 1
ATOM 776 N N . ARG A 1 99 ? 32.767 27.756 -25.625 1.00 93.75 99 ARG A N 1
ATOM 777 C CA . ARG A 1 99 ? 33.434 28.871 -24.933 1.00 93.75 99 ARG A CA 1
ATOM 778 C C . ARG A 1 99 ? 34.915 28.986 -25.307 1.00 93.75 99 ARG A C 1
ATOM 780 O O . ARG A 1 99 ? 35.396 30.096 -25.452 1.00 93.75 99 ARG A O 1
ATOM 7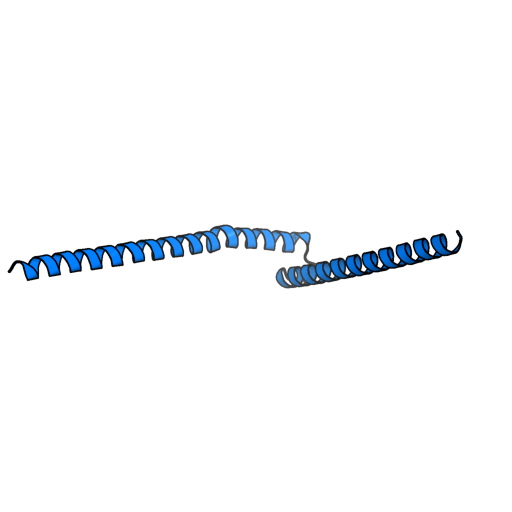87 N N . LYS A 1 100 ? 35.628 27.866 -25.470 1.00 91.38 100 LYS A N 1
ATOM 788 C CA . LYS A 1 100 ? 37.055 27.847 -25.852 1.00 91.38 100 LYS A CA 1
ATOM 789 C C . LYS A 1 100 ? 37.325 28.250 -27.310 1.00 91.38 100 LYS A C 1
ATOM 791 O O . LYS A 1 100 ? 38.482 28.456 -27.657 1.00 91.38 100 LYS A O 1
ATOM 796 N N . ARG A 1 101 ? 36.301 28.287 -28.171 1.00 89.12 101 ARG A N 1
ATOM 797 C CA . ARG A 1 101 ? 36.420 28.670 -29.592 1.00 89.12 101 ARG A CA 1
ATOM 798 C C . ARG A 1 101 ? 36.117 30.150 -29.861 1.00 89.12 101 ARG A C 1
ATOM 800 O O . ARG A 1 101 ? 36.288 30.571 -31.001 1.00 89.12 101 ARG A O 1
ATOM 807 N N . LEU A 1 102 ? 35.624 30.884 -28.861 1.00 77.75 102 LEU A N 1
ATOM 808 C CA . LEU A 1 102 ? 35.414 32.337 -28.888 1.00 77.75 102 LEU A CA 1
ATOM 809 C C . LEU A 1 102 ? 36.648 33.041 -28.319 1.00 77.75 102 LEU A C 1
ATOM 811 O O . LEU A 1 102 ? 36.970 34.128 -28.838 1.00 77.75 102 LEU A O 1
#

Sequence (102 aa):
MAKSKLVAANKKIEEAVVGGYKAIENSVVAGYKAIENGVVGAFNKVSDKYVDRYLTKEGESVEEAKERLVAEQQARKEKNKKEMEERKQRQQVIIEQTRKRL